Protein AF-B0CKJ7-F1 (afdb_monomer)

Solvent-accessible surface area (backbone atoms only — not comparable to full-atom values): 4662 Å² total; per-residue (Å²): 113,69,67,57,39,47,75,71,69,55,78,57,40,71,79,73,64,89,88,48,90,78,79,70,90,49,42,65,67,65,40,57,55,47,53,59,57,51,51,54,52,50,59,47,43,72,41,60,56,63,61,70,57,67,52,86,49,69,66,59,39,49,54,51,52,51,53,46,50,54,52,54,59,74,76,103

Structure (mmCIF, N/CA/C/O backbone):
data_AF-B0CKJ7-F1
#
_entry.id   AF-B0CKJ7-F1
#
loop_
_atom_site.group_PDB
_atom_site.id
_atom_site.type_symbol
_atom_site.label_atom_id
_atom_site.label_alt_id
_atom_site.label_comp_id
_atom_site.label_asym_id
_atom_site.label_entity_id
_atom_site.label_seq_id
_atom_site.pdbx_PDB_ins_code
_atom_site.Cartn_x
_atom_site.Cartn_y
_atom_site.Cartn_z
_atom_site.occupancy
_atom_site.B_iso_or_equiv
_atom_site.auth_seq_id
_atom_site.auth_comp_id
_atom_site.auth_asym_id
_atom_site.auth_atom_id
_atom_site.pdbx_PDB_model_num
ATOM 1 N N . MET A 1 1 ? 15.149 -22.335 -10.767 1.00 72.44 1 MET A N 1
ATOM 2 C CA . MET A 1 1 ? 14.389 -21.352 -9.947 1.00 72.44 1 MET A CA 1
ATOM 3 C C . MET A 1 1 ? 13.706 -20.263 -10.775 1.00 72.44 1 MET A C 1
ATOM 5 O O . MET A 1 1 ? 12.504 -20.100 -10.659 1.00 72.44 1 MET A O 1
ATOM 9 N N . ARG A 1 2 ? 14.423 -19.478 -11.596 1.00 75.88 2 ARG A N 1
ATOM 10 C CA . ARG A 1 2 ? 13.796 -18.367 -12.342 1.00 75.88 2 ARG A CA 1
ATOM 11 C C . ARG A 1 2 ? 12.957 -18.834 -13.530 1.00 75.88 2 ARG A C 1
ATOM 13 O O . ARG A 1 2 ? 11.875 -18.302 -13.719 1.00 75.88 2 ARG A O 1
ATOM 20 N N . ASP A 1 3 ? 13.436 -19.832 -14.262 1.00 84.31 3 ASP A N 1
ATOM 21 C CA . ASP A 1 3 ? 12.705 -20.393 -15.404 1.00 84.31 3 ASP A CA 1
ATOM 22 C C . ASP A 1 3 ? 11.423 -21.093 -14.933 1.00 84.31 3 ASP A C 1
ATOM 24 O O . ASP A 1 3 ? 10.389 -20.980 -15.570 1.00 84.31 3 ASP A O 1
ATOM 28 N N . PHE A 1 4 ? 11.446 -21.667 -13.725 1.00 89.75 4 PHE A N 1
ATOM 29 C CA . PHE A 1 4 ? 10.258 -22.166 -13.028 1.00 89.75 4 PHE A CA 1
ATOM 30 C C . PHE A 1 4 ? 9.226 -21.062 -12.717 1.00 89.75 4 PHE A C 1
ATOM 32 O O . PHE A 1 4 ? 8.030 -21.268 -12.898 1.00 89.75 4 PHE A O 1
ATOM 39 N N . LEU A 1 5 ? 9.663 -19.871 -12.287 1.00 87.62 5 LEU A N 1
ATOM 40 C CA . LEU A 1 5 ? 8.755 -18.736 -12.063 1.00 87.62 5 LEU A CA 1
ATOM 41 C C . LEU A 1 5 ? 8.166 -18.214 -13.378 1.00 87.62 5 LEU A C 1
ATOM 43 O O . LEU A 1 5 ? 6.986 -17.879 -13.430 1.00 87.62 5 LEU A O 1
ATOM 47 N N . THR A 1 6 ? 8.971 -18.178 -14.442 1.00 86.88 6 THR A N 1
ATOM 48 C CA . THR A 1 6 ? 8.497 -17.810 -15.781 1.00 86.88 6 THR A CA 1
ATOM 49 C C . THR A 1 6 ? 7.518 -18.850 -16.331 1.00 86.88 6 THR A C 1
ATOM 51 O O . THR A 1 6 ? 6.487 -18.461 -16.863 1.00 86.88 6 THR A O 1
ATOM 54 N N . ALA A 1 7 ? 7.764 -20.145 -16.112 1.00 90.69 7 ALA A N 1
ATOM 55 C CA . ALA A 1 7 ? 6.835 -21.222 -16.463 1.00 90.69 7 ALA A CA 1
ATOM 56 C C . ALA A 1 7 ? 5.499 -21.124 -15.703 1.00 90.69 7 ALA A C 1
ATOM 58 O O . ALA A 1 7 ? 4.454 -21.468 -16.238 1.00 90.69 7 ALA A O 1
ATOM 59 N N . ARG A 1 8 ? 5.514 -20.581 -14.479 1.00 92.25 8 ARG A N 1
ATOM 60 C CA . ARG A 1 8 ? 4.312 -20.232 -13.702 1.00 92.25 8 ARG A CA 1
ATOM 61 C C . ARG A 1 8 ? 3.646 -18.910 -14.118 1.00 92.25 8 ARG A C 1
ATOM 63 O O . ARG A 1 8 ? 2.732 -18.460 -13.436 1.00 92.25 8 ARG A O 1
ATOM 70 N N . GLY A 1 9 ? 4.119 -18.248 -15.175 1.00 89.25 9 GLY A N 1
ATOM 71 C CA . GLY A 1 9 ? 3.567 -16.975 -15.650 1.00 89.25 9 GLY A CA 1
ATOM 72 C C . GLY A 1 9 ? 3.949 -15.753 -14.806 1.00 89.25 9 GLY A C 1
ATOM 73 O O . GLY A 1 9 ? 3.388 -14.676 -14.985 1.00 89.25 9 GLY A O 1
ATOM 74 N N . THR A 1 10 ? 4.913 -15.871 -13.885 1.00 88.12 10 THR A N 1
ATOM 75 C CA . THR A 1 10 ? 5.369 -14.723 -13.088 1.00 88.12 10 THR A CA 1
ATOM 76 C C . THR A 1 10 ? 6.235 -13.794 -13.940 1.00 88.12 10 THR A C 1
ATOM 78 O O . THR A 1 10 ? 7.335 -14.160 -14.367 1.00 88.12 10 THR A O 1
ATOM 81 N N . GLN A 1 11 ? 5.768 -12.563 -14.150 1.00 86.06 11 GLN A N 1
ATOM 82 C CA . GLN A 1 11 ? 6.501 -11.541 -14.893 1.00 86.06 11 GLN A CA 1
ATOM 83 C C . GLN A 1 11 ? 7.552 -10.837 -14.026 1.00 86.06 11 GLN A C 1
ATOM 85 O O . GLN A 1 11 ? 7.366 -10.583 -12.834 1.00 86.06 11 GLN A O 1
ATOM 90 N N . ARG A 1 12 ? 8.690 -10.496 -14.637 1.00 86.50 12 ARG A N 1
ATOM 91 C CA . ARG A 1 12 ? 9.747 -9.722 -13.976 1.00 86.50 12 ARG A CA 1
ATOM 92 C C . ARG A 1 12 ? 9.494 -8.232 -14.149 1.00 86.50 12 ARG A C 1
ATOM 94 O O . ARG A 1 12 ? 9.695 -7.687 -15.226 1.00 86.50 12 ARG A O 1
ATOM 101 N N . VAL A 1 13 ? 9.132 -7.586 -13.049 1.00 90.25 13 VAL A N 1
ATOM 102 C CA . VAL A 1 13 ? 8.884 -6.137 -13.005 1.00 90.25 13 VAL A CA 1
ATOM 103 C C . VAL A 1 13 ? 9.997 -5.386 -12.265 1.00 90.25 13 VAL A C 1
ATOM 105 O O . VAL A 1 13 ? 10.179 -4.191 -12.442 1.00 90.25 13 VAL A O 1
ATOM 108 N N . ILE A 1 14 ? 10.787 -6.075 -11.439 1.00 89.19 14 ILE A N 1
ATOM 109 C CA . ILE A 1 14 ? 11.838 -5.440 -10.634 1.00 89.19 14 ILE A CA 1
ATOM 110 C C . ILE A 1 14 ? 13.070 -5.157 -11.514 1.00 89.19 14 ILE A C 1
ATOM 112 O O . ILE A 1 14 ? 13.546 -6.086 -12.181 1.00 89.19 14 ILE A O 1
ATOM 116 N N . PRO A 1 15 ? 13.618 -3.926 -11.493 1.00 91.12 15 PRO A N 1
ATOM 117 C CA . PRO A 1 15 ? 14.823 -3.580 -12.227 1.00 91.12 15 PRO A CA 1
ATOM 118 C C . PRO A 1 15 ? 16.022 -4.390 -11.735 1.00 91.12 15 PRO A C 1
ATOM 120 O O . PRO A 1 15 ? 16.081 -4.877 -10.603 1.00 91.12 15 PRO A O 1
ATOM 123 N N . ASN A 1 16 ? 17.013 -4.548 -12.606 1.00 91.50 16 ASN A N 1
ATOM 124 C CA . ASN A 1 16 ? 18.262 -5.184 -12.210 1.00 91.50 16 ASN A CA 1
ATOM 125 C C . ASN A 1 16 ? 19.095 -4.237 -11.340 1.00 91.50 16 ASN A C 1
ATOM 127 O O . ASN A 1 16 ? 19.062 -3.026 -11.528 1.00 91.50 16 ASN A O 1
ATOM 131 N N . ASN A 1 17 ? 19.899 -4.811 -10.442 1.00 90.88 17 ASN A N 1
ATOM 132 C CA . ASN A 1 17 ? 20.976 -4.075 -9.785 1.00 90.88 17 ASN A CA 1
ATOM 133 C C . ASN A 1 17 ? 21.917 -3.482 -10.862 1.00 90.88 17 ASN A C 1
ATOM 135 O O . ASN A 1 17 ? 22.339 -4.253 -11.733 1.00 90.88 17 ASN A O 1
ATOM 139 N N . PRO A 1 18 ? 22.261 -2.180 -10.813 1.00 87.19 18 PRO A N 1
ATOM 140 C CA . PRO A 1 18 ? 23.173 -1.545 -11.767 1.00 87.19 18 PRO A CA 1
ATOM 141 C C . PRO A 1 18 ? 24.507 -2.280 -11.960 1.00 87.19 18 PRO A C 1
ATOM 143 O O . PRO A 1 18 ? 24.994 -2.381 -13.080 1.00 87.19 18 PRO A O 1
ATOM 146 N N . THR A 1 19 ? 25.070 -2.883 -10.907 1.00 93.62 19 THR A N 1
ATOM 147 C CA . THR A 1 19 ? 26.358 -3.611 -10.964 1.00 93.62 19 THR A CA 1
ATOM 148 C C . THR A 1 19 ? 26.246 -5.002 -11.614 1.00 93.62 19 THR A C 1
ATOM 150 O O . THR A 1 19 ? 27.212 -5.763 -11.698 1.00 93.62 19 THR A O 1
ATOM 153 N N . ARG A 1 20 ? 25.051 -5.416 -12.048 1.00 90.50 20 ARG A N 1
ATOM 154 C CA . ARG A 1 20 ? 24.816 -6.774 -12.547 1.00 90.50 20 ARG A CA 1
ATOM 155 C C . ARG A 1 20 ? 25.394 -6.962 -13.953 1.00 90.50 20 ARG A C 1
ATOM 157 O O . ARG A 1 20 ? 24.855 -6.437 -14.917 1.00 90.50 20 ARG A O 1
ATOM 164 N N . LYS A 1 21 ? 26.373 -7.867 -14.089 1.00 90.62 21 LYS A N 1
ATOM 165 C CA . LYS A 1 21 ? 26.992 -8.234 -15.383 1.00 90.62 21 LYS A CA 1
ATOM 166 C C . LYS A 1 21 ? 26.001 -8.727 -16.447 1.00 90.62 21 LYS A C 1
ATOM 168 O O . LYS A 1 21 ? 26.163 -8.439 -17.623 1.00 90.62 21 LYS A O 1
ATOM 173 N N . ARG A 1 22 ? 24.973 -9.489 -16.050 1.00 87.69 22 ARG A N 1
ATOM 174 C CA . ARG A 1 22 ? 23.948 -10.012 -16.971 1.00 87.69 22 ARG A CA 1
ATOM 175 C C . ARG A 1 22 ? 22.607 -9.336 -16.730 1.00 87.69 22 ARG A C 1
ATOM 177 O O . ARG A 1 22 ? 21.833 -9.767 -15.867 1.00 87.69 22 ARG A O 1
ATOM 184 N N . ILE A 1 23 ? 22.348 -8.297 -17.513 1.00 86.81 23 ILE A N 1
ATOM 185 C CA . ILE A 1 23 ? 21.077 -7.575 -17.539 1.00 86.81 23 ILE A CA 1
ATOM 186 C C . ILE A 1 23 ? 20.014 -8.478 -18.172 1.00 86.81 23 ILE A C 1
ATOM 188 O O . ILE A 1 23 ? 20.285 -9.265 -19.079 1.00 86.81 23 ILE A O 1
ATOM 192 N N . ARG A 1 24 ? 18.798 -8.423 -17.635 1.00 86.06 24 ARG A N 1
ATOM 193 C CA . ARG A 1 24 ? 17.631 -9.134 -18.167 1.00 86.06 24 ARG A CA 1
ATOM 194 C C . ARG A 1 24 ? 16.491 -8.142 -18.370 1.00 86.06 24 ARG A C 1
ATOM 196 O O . ARG A 1 24 ? 16.366 -7.241 -17.539 1.00 86.06 24 ARG A O 1
ATOM 203 N N . PRO A 1 25 ? 15.664 -8.311 -19.409 1.00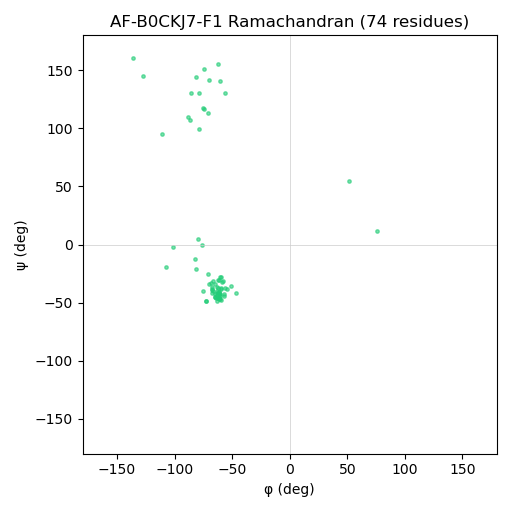 87.12 25 PRO A N 1
AT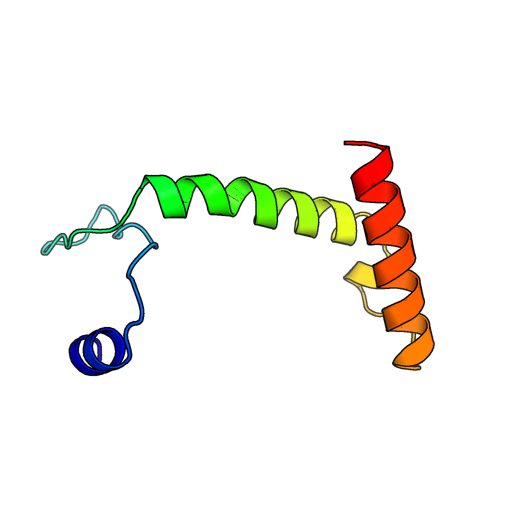OM 204 C CA . PRO A 1 25 ? 14.538 -7.421 -19.632 1.00 87.12 25 PRO A CA 1
ATOM 205 C C . PRO A 1 25 ? 13.579 -7.473 -18.437 1.00 87.12 25 PRO A C 1
ATOM 207 O O . PRO A 1 25 ? 13.367 -8.530 -17.830 1.00 87.12 25 PRO A O 1
ATOM 210 N N . PHE A 1 26 ? 13.049 -6.309 -18.088 1.00 90.69 26 PHE A N 1
ATOM 211 C CA . PHE A 1 26 ? 11.973 -6.121 -17.122 1.00 90.69 26 PHE A CA 1
ATOM 212 C C . PHE A 1 26 ? 10.994 -5.106 -17.710 1.00 90.69 26 PHE A C 1
ATOM 214 O O . PHE A 1 26 ? 11.373 -4.362 -18.613 1.00 90.69 26 PHE A O 1
ATOM 221 N N . ASP A 1 27 ? 9.763 -5.076 -17.211 1.00 90.38 27 ASP A N 1
ATOM 222 C CA . ASP A 1 27 ? 8.772 -4.085 -17.633 1.00 90.38 27 ASP A CA 1
ATOM 223 C C . ASP A 1 27 ? 8.901 -2.788 -16.799 1.00 90.38 27 ASP A C 1
ATOM 225 O O . ASP A 1 27 ? 8.511 -2.769 -15.623 1.00 90.38 27 ASP A O 1
ATOM 229 N N . PRO A 1 28 ? 9.431 -1.689 -17.374 1.00 89.06 28 PRO A N 1
ATOM 230 C CA . PRO A 1 28 ? 9.571 -0.422 -16.665 1.00 89.06 28 PRO A CA 1
ATOM 231 C C . PRO A 1 28 ? 8.233 0.283 -16.418 1.00 89.06 28 PRO A C 1
ATOM 233 O O . PRO A 1 28 ? 8.125 1.058 -15.465 1.00 89.06 28 PRO A O 1
ATOM 236 N N . ILE A 1 29 ? 7.205 0.024 -17.232 1.00 90.75 29 ILE A N 1
ATOM 237 C CA . ILE A 1 29 ? 5.879 0.631 -17.076 1.00 90.75 29 ILE A CA 1
ATOM 238 C C . ILE A 1 29 ? 5.191 0.007 -15.866 1.00 90.75 29 ILE A C 1
ATOM 240 O O . ILE A 1 29 ? 4.719 0.730 -14.984 1.00 90.75 29 ILE A O 1
ATOM 244 N N . ALA A 1 30 ? 5.194 -1.325 -15.775 1.00 89.19 30 ALA A N 1
ATOM 245 C CA . ALA A 1 30 ? 4.699 -2.021 -14.592 1.00 89.19 30 ALA A CA 1
ATOM 246 C C . ALA A 1 30 ? 5.476 -1.615 -13.329 1.00 89.19 30 ALA A C 1
ATOM 248 O O . ALA A 1 30 ? 4.868 -1.407 -12.277 1.00 89.19 30 ALA A O 1
ATOM 249 N N . TYR A 1 31 ? 6.797 -1.416 -13.430 1.00 92.31 31 TYR A N 1
ATOM 250 C CA . TYR A 1 31 ? 7.599 -0.949 -12.298 1.00 92.31 31 TYR A CA 1
ATOM 251 C C . TYR A 1 31 ? 7.181 0.451 -11.845 1.00 92.31 31 TYR A C 1
ATOM 253 O O . TYR A 1 31 ? 7.008 0.688 -10.653 1.00 92.31 31 TYR A O 1
ATOM 261 N N . ARG A 1 32 ? 6.941 1.373 -12.786 1.00 91.31 32 ARG A N 1
ATOM 262 C CA . ARG A 1 32 ? 6.483 2.733 -12.474 1.00 91.31 32 ARG A CA 1
ATOM 263 C C . ARG A 1 32 ? 5.108 2.739 -11.802 1.00 91.31 32 ARG A C 1
ATOM 265 O O . ARG A 1 32 ? 4.904 3.495 -10.856 1.00 91.31 32 ARG A O 1
ATOM 272 N N . ARG A 1 33 ? 4.176 1.886 -12.244 1.00 92.69 33 ARG A N 1
ATOM 273 C CA . ARG A 1 33 ? 2.827 1.774 -11.649 1.00 92.69 33 ARG A CA 1
ATOM 274 C C . ARG A 1 33 ? 2.862 1.362 -10.175 1.00 92.69 33 ARG A C 1
ATOM 276 O O . ARG A 1 33 ? 1.994 1.779 -9.411 1.00 92.69 33 ARG A O 1
ATOM 283 N N . ARG A 1 34 ? 3.893 0.626 -9.744 1.00 92.44 34 ARG A N 1
ATOM 284 C CA . ARG A 1 34 ? 4.081 0.230 -8.339 1.00 92.44 34 ARG A CA 1
ATOM 285 C C . ARG A 1 34 ? 4.156 1.425 -7.381 1.00 92.44 34 ARG A C 1
ATOM 287 O O . ARG A 1 34 ? 3.669 1.307 -6.264 1.00 92.44 34 ARG A O 1
ATOM 294 N N . ASN A 1 35 ? 4.672 2.578 -7.817 1.00 92.88 35 ASN A N 1
ATOM 295 C CA . ASN A 1 35 ? 4.737 3.786 -6.985 1.00 92.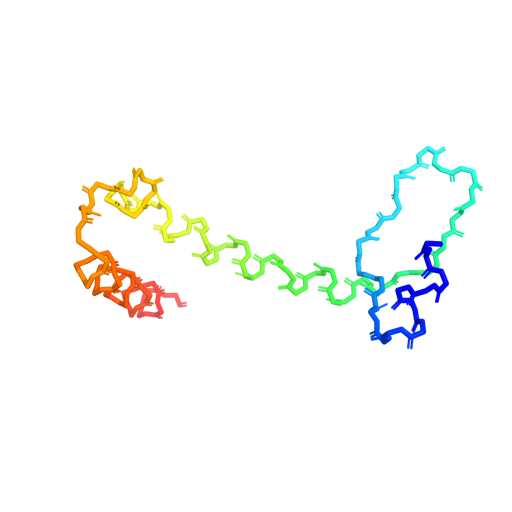88 35 ASN A CA 1
ATOM 296 C C . ASN A 1 35 ? 3.347 4.246 -6.501 1.00 92.88 35 ASN A C 1
ATOM 298 O O . ASN A 1 35 ? 3.230 4.760 -5.394 1.00 92.88 35 ASN A O 1
ATOM 302 N N . ILE A 1 36 ? 2.286 4.034 -7.288 1.00 91.50 36 ILE A N 1
ATOM 30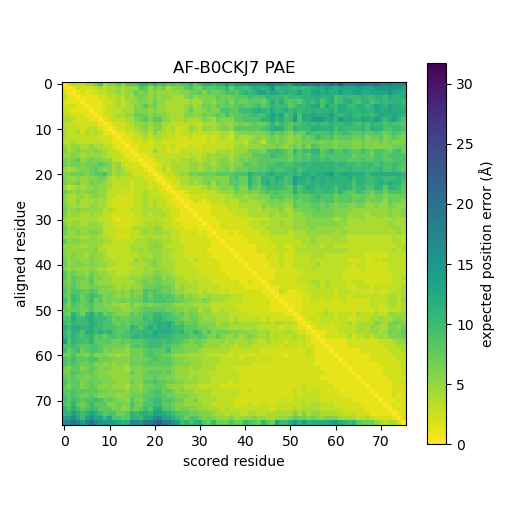3 C CA . ILE A 1 36 ? 0.911 4.360 -6.869 1.00 91.50 36 ILE A CA 1
ATOM 304 C C . ILE A 1 36 ? 0.531 3.502 -5.658 1.00 91.50 36 ILE A C 1
ATOM 306 O O . ILE A 1 36 ? 0.111 4.023 -4.630 1.00 91.50 36 ILE A O 1
ATOM 310 N N . ILE A 1 37 ? 0.775 2.195 -5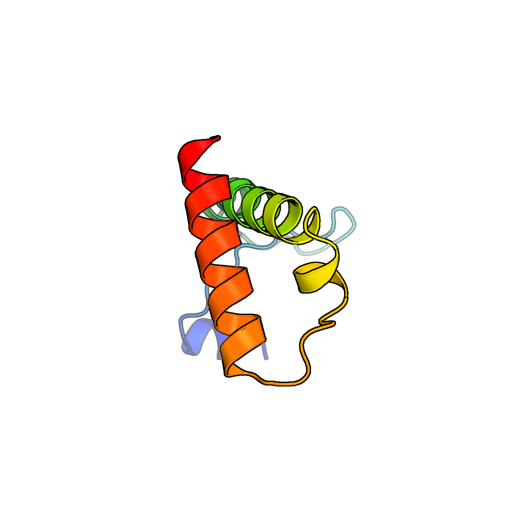.757 1.00 90.94 37 ILE A N 1
ATOM 311 C CA . ILE A 1 37 ? 0.500 1.230 -4.691 1.00 90.94 37 ILE A CA 1
ATOM 312 C C . ILE A 1 37 ? 1.342 1.554 -3.447 1.00 90.94 37 ILE A C 1
ATOM 314 O O . ILE A 1 37 ? 0.826 1.610 -2.333 1.00 90.94 37 ILE A O 1
ATOM 318 N N . GLU A 1 38 ? 2.633 1.836 -3.614 1.00 93.06 38 GLU A N 1
ATOM 319 C CA . GLU A 1 38 ? 3.516 2.198 -2.499 1.00 93.06 38 GLU A CA 1
ATOM 320 C C . GLU A 1 38 ? 3.053 3.467 -1.785 1.00 93.06 38 GLU A C 1
ATOM 322 O O . GLU A 1 38 ? 2.968 3.472 -0.559 1.00 93.06 38 GLU A O 1
ATOM 327 N N . ARG A 1 39 ? 2.666 4.509 -2.532 1.00 93.38 39 ARG A N 1
ATOM 328 C CA . ARG A 1 39 ? 2.104 5.738 -1.958 1.00 93.38 39 ARG A CA 1
ATOM 329 C C . ARG A 1 39 ? 0.815 5.468 -1.192 1.00 93.38 39 ARG A C 1
ATOM 331 O O . ARG A 1 39 ? 0.675 5.982 -0.085 1.00 93.38 39 ARG A O 1
ATOM 338 N N . THR A 1 40 ? -0.083 4.630 -1.718 1.00 91.44 40 THR A N 1
ATOM 339 C CA . THR A 1 40 ? -1.305 4.254 -0.986 1.00 91.44 40 THR A CA 1
ATOM 340 C C . THR A 1 40 ? -0.990 3.533 0.324 1.00 91.44 40 THR A C 1
ATOM 342 O O . THR A 1 40 ? -1.579 3.853 1.352 1.00 91.44 40 THR A O 1
ATOM 345 N N . PHE A 1 41 ? 0.001 2.635 0.345 1.00 91.00 41 PHE A N 1
ATOM 346 C CA . PHE A 1 41 ? 0.422 1.977 1.584 1.00 91.00 41 PHE A 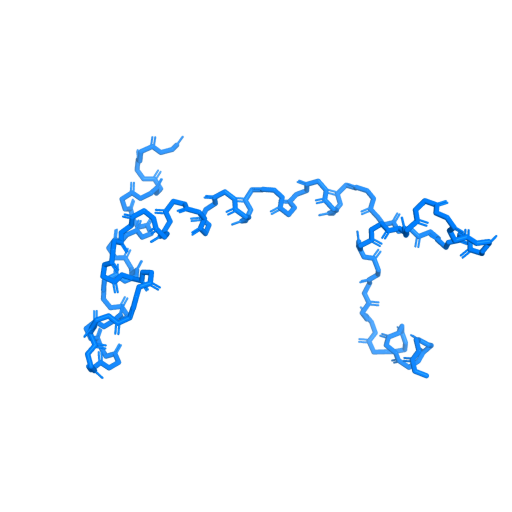CA 1
ATOM 347 C C . PHE A 1 41 ? 1.137 2.921 2.552 1.00 91.00 41 PHE A C 1
ATOM 349 O O . PHE A 1 41 ? 0.973 2.767 3.759 1.00 91.00 41 PHE A O 1
ATOM 356 N N . CYS A 1 42 ? 1.909 3.892 2.059 1.00 93.38 42 CYS A N 1
ATOM 357 C CA . CYS A 1 42 ? 2.481 4.936 2.907 1.00 93.38 42 CYS A CA 1
ATOM 358 C C . CYS A 1 42 ? 1.374 5.742 3.596 1.00 93.38 42 CYS A C 1
ATOM 360 O O . CYS A 1 42 ? 1.406 5.864 4.813 1.00 93.38 42 CYS A O 1
ATOM 362 N N . ARG A 1 43 ? 0.342 6.174 2.858 1.00 92.25 43 ARG A N 1
ATOM 363 C CA . ARG A 1 43 ? -0.822 6.876 3.430 1.00 92.25 43 ARG A CA 1
ATOM 364 C C . ARG A 1 43 ? -1.575 6.038 4.461 1.00 92.25 43 ARG A C 1
ATOM 366 O O . ARG A 1 43 ? -1.907 6.531 5.533 1.00 92.25 43 ARG A O 1
ATOM 373 N N . LEU A 1 44 ? -1.780 4.748 4.189 1.00 92.19 44 LEU A N 1
ATOM 374 C CA . LEU A 1 44 ? -2.371 3.831 5.171 1.00 92.19 44 LEU A CA 1
ATOM 375 C C . LEU A 1 44 ? -1.518 3.706 6.443 1.00 92.19 44 LEU A C 1
ATOM 377 O O . LEU A 1 44 ? -2.058 3.491 7.525 1.00 92.19 44 LEU A O 1
ATOM 381 N N . LYS A 1 45 ? -0.193 3.846 6.336 1.00 91.25 45 LYS A N 1
ATOM 382 C CA . LYS A 1 45 ? 0.730 3.797 7.477 1.00 91.25 45 LYS A CA 1
ATOM 383 C C . LYS A 1 45 ? 0.845 5.113 8.247 1.00 91.25 45 LYS A C 1
ATOM 385 O O . LYS A 1 45 ? 1.331 5.073 9.374 1.00 91.25 45 LYS A O 1
ATOM 390 N N . ASP A 1 46 ? 0.346 6.233 7.722 1.00 92.38 46 ASP A N 1
ATOM 391 C CA . ASP A 1 46 ? 0.207 7.474 8.505 1.00 92.38 46 ASP A CA 1
ATOM 392 C C . ASP A 1 46 ? -0.712 7.243 9.723 1.00 92.38 46 ASP A C 1
ATOM 394 O O . ASP A 1 46 ? -0.562 7.842 10.790 1.00 92.38 46 ASP A O 1
ATOM 398 N N . TRP A 1 47 ? -1.641 6.292 9.600 1.00 92.69 47 TRP A N 1
ATOM 399 C CA . TRP A 1 47 ? -2.541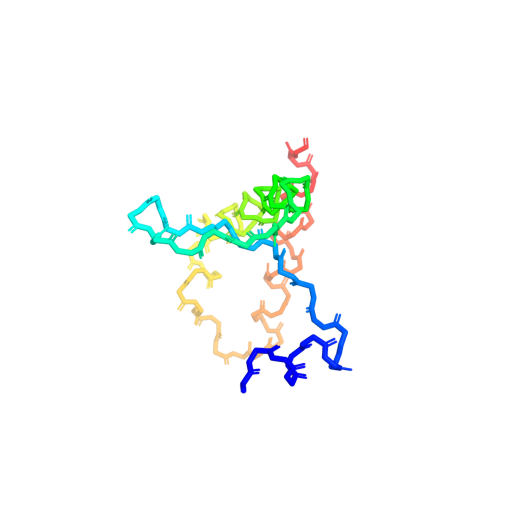 5.882 10.664 1.00 92.69 47 TRP A CA 1
ATOM 400 C C . TRP A 1 47 ? -1.801 4.963 11.634 1.00 92.69 47 TRP A C 1
ATOM 402 O O . TRP A 1 47 ? -1.684 3.754 11.414 1.00 92.69 47 TRP A O 1
ATOM 412 N N . ARG A 1 48 ? -1.346 5.524 12.762 1.00 93.12 48 ARG A N 1
ATOM 413 C CA . ARG A 1 48 ? -0.585 4.798 13.795 1.00 93.12 48 ARG A CA 1
ATOM 414 C C . ARG A 1 48 ? -1.206 3.446 14.172 1.00 93.12 48 ARG A C 1
ATOM 416 O O . ARG A 1 48 ? -0.466 2.473 14.307 1.00 93.12 48 ARG A O 1
ATOM 423 N N . ARG A 1 49 ? -2.540 3.363 14.308 1.00 92.56 49 ARG A N 1
ATOM 424 C CA . ARG A 1 49 ? -3.270 2.111 14.616 1.00 92.56 49 ARG A CA 1
ATOM 425 C C .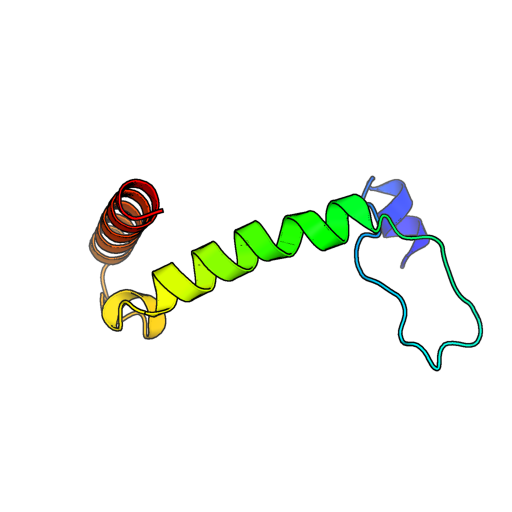 ARG A 1 49 ? -3.021 0.998 13.600 1.00 92.56 49 ARG A C 1
ATOM 427 O O . ARG A 1 49 ? -2.778 -0.136 14.005 1.00 92.56 49 ARG A O 1
ATOM 434 N N . ILE A 1 50 ? -3.021 1.337 12.311 1.00 92.94 50 ILE A N 1
ATOM 435 C CA . ILE A 1 50 ? -2.762 0.399 11.215 1.00 92.94 50 ILE A CA 1
ATOM 436 C C . ILE A 1 50 ? -1.281 0.030 11.186 1.00 92.94 50 ILE A C 1
ATOM 438 O O . ILE A 1 50 ? -0.946 -1.153 11.170 1.00 92.94 50 ILE A O 1
ATOM 442 N N . ALA A 1 51 ? -0.390 1.026 11.237 1.00 94.00 51 ALA A N 1
ATOM 443 C CA . ALA A 1 51 ? 1.053 0.815 11.107 1.00 94.00 51 ALA A CA 1
ATOM 444 C C . ALA A 1 51 ? 1.637 -0.117 12.177 1.00 94.00 51 ALA A C 1
ATOM 446 O O . ALA A 1 51 ? 2.522 -0.920 11.893 1.00 94.00 51 ALA A O 1
ATOM 447 N N . THR A 1 52 ? 1.136 -0.013 13.403 1.00 92.62 52 THR A N 1
ATOM 448 C CA . THR A 1 52 ? 1.619 -0.792 14.554 1.00 92.62 52 THR A CA 1
ATOM 449 C C . THR A 1 52 ? 0.724 -1.980 14.895 1.00 92.62 52 THR A C 1
ATOM 451 O O . THR A 1 52 ? 1.056 -2.742 15.798 1.00 92.62 52 THR A O 1
ATOM 454 N N . ARG A 1 53 ? -0.392 -2.160 14.171 1.00 91.00 53 ARG A N 1
ATOM 455 C CA . ARG A 1 53 ? -1.385 -3.213 14.419 1.00 91.00 53 ARG A CA 1
ATOM 456 C C . ARG A 1 53 ? -1.846 -3.241 15.885 1.00 91.00 53 ARG A C 1
ATOM 458 O O . ARG A 1 53 ? -1.782 -4.270 16.551 1.00 91.00 53 ARG A O 1
ATOM 465 N N . TYR A 1 54 ? -2.314 -2.096 16.389 1.00 90.62 54 TYR A N 1
ATOM 466 C CA . TYR A 1 54 ? -2.804 -1.986 17.774 1.00 90.62 54 TYR A CA 1
ATOM 467 C C . TYR A 1 54 ? -4.061 -2.830 18.030 1.00 90.62 54 TYR A C 1
ATOM 469 O O . TYR A 1 54 ? -4.252 -3.339 19.136 1.00 90.62 54 TYR A O 1
ATOM 477 N N . ASP A 1 55 ? -4.935 -2.962 17.031 1.00 89.94 55 ASP A N 1
ATOM 478 C CA . ASP A 1 55 ? -6.189 -3.696 17.171 1.00 89.94 55 ASP A CA 1
ATOM 479 C C . ASP A 1 55 ? -5.930 -5.208 17.280 1.00 89.94 55 ASP A C 1
ATOM 481 O O . ASP A 1 55 ? -5.488 -5.858 16.331 1.00 89.94 55 ASP A O 1
ATOM 485 N N . LYS A 1 56 ? -6.229 -5.778 18.457 1.00 91.25 56 LYS A N 1
ATOM 486 C CA . LYS A 1 56 ? -6.053 -7.216 18.739 1.00 91.25 56 LYS A CA 1
ATOM 487 C C . LYS A 1 56 ? -7.016 -8.093 17.939 1.00 91.25 56 LYS A C 1
ATOM 489 O O . LYS A 1 56 ? -6.657 -9.195 17.532 1.00 91.25 56 LYS A O 1
ATOM 494 N N . LEU A 1 57 ? -8.245 -7.615 17.739 1.00 96.00 57 LEU A N 1
ATOM 495 C CA . LEU A 1 57 ? -9.271 -8.350 17.011 1.00 96.00 57 LEU A CA 1
ATOM 496 C C . LEU A 1 57 ? -9.146 -8.085 15.509 1.00 96.00 57 LEU A C 1
ATOM 498 O O . LEU A 1 57 ? -9.130 -6.933 15.074 1.00 96.00 57 LEU A O 1
ATOM 502 N N . MET A 1 58 ? -9.135 -9.160 14.718 1.00 94.50 58 MET A N 1
ATOM 503 C CA . MET A 1 58 ? -9.045 -9.096 13.253 1.00 94.50 58 MET A CA 1
ATOM 504 C C . MET A 1 58 ? -10.138 -8.215 12.635 1.00 94.50 58 MET A C 1
ATOM 506 O O . MET A 1 58 ? -9.863 -7.471 11.699 1.00 94.50 58 MET A O 1
ATOM 510 N N . ILE A 1 59 ? -11.356 -8.260 13.185 1.00 96.69 59 ILE A N 1
ATOM 511 C CA . ILE A 1 59 ? -12.508 -7.487 12.698 1.00 96.69 59 ILE A CA 1
ATOM 512 C C . ILE A 1 59 ? -12.255 -5.983 12.853 1.00 96.69 59 ILE A C 1
ATOM 514 O O . ILE A 1 59 ? -12.439 -5.227 11.903 1.00 96.69 59 ILE A O 1
ATOM 518 N N . ASN A 1 60 ? -11.761 -5.553 14.017 1.00 94.94 60 ASN A N 1
ATOM 519 C CA . ASN A 1 60 ? -11.477 -4.142 14.290 1.00 94.94 60 ASN A CA 1
ATOM 520 C C . ASN A 1 60 ? -10.316 -3.628 13.432 1.00 94.94 60 ASN A C 1
ATOM 522 O O . ASN A 1 60 ? -10.374 -2.518 12.902 1.00 94.94 60 ASN A O 1
ATOM 526 N N . PHE A 1 61 ? -9.283 -4.454 13.245 1.00 94.44 61 PHE A N 1
ATOM 527 C CA . PHE A 1 61 ? -8.183 -4.126 12.345 1.00 94.44 61 PHE A CA 1
ATOM 528 C C . PHE A 1 61 ? -8.673 -3.966 10.898 1.00 94.44 61 PHE A C 1
ATOM 530 O O . PHE A 1 61 ? -8.357 -2.972 10.247 1.00 94.44 61 PHE A O 1
ATOM 537 N N . ALA A 1 62 ? -9.499 -4.899 10.409 1.00 95.25 62 ALA A N 1
ATOM 538 C CA . ALA A 1 62 ? -10.071 -4.827 9.067 1.00 95.25 62 ALA A CA 1
ATOM 539 C C . ALA A 1 62 ? -10.957 -3.584 8.889 1.00 95.25 62 ALA A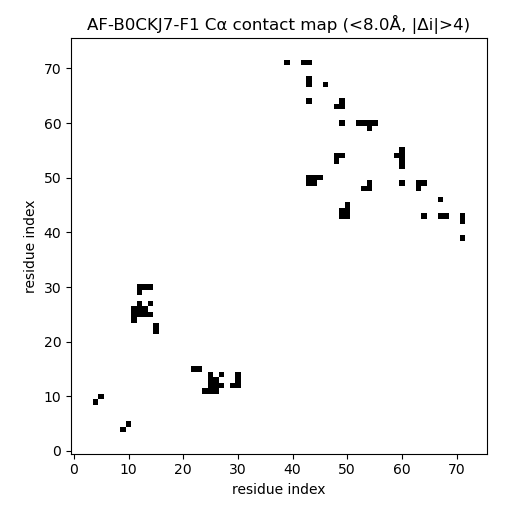 C 1
ATOM 541 O O . ALA A 1 62 ? -10.785 -2.857 7.915 1.00 95.25 62 ALA A O 1
ATOM 542 N N . ALA A 1 63 ? -11.841 -3.290 9.850 1.00 95.50 63 ALA A N 1
ATOM 543 C CA . ALA A 1 63 ? -12.680 -2.093 9.832 1.00 95.50 63 ALA A CA 1
ATOM 544 C C . ALA A 1 63 ? -11.840 -0.808 9.750 1.00 95.50 63 ALA A C 1
ATOM 546 O O . ALA A 1 63 ? -12.114 0.062 8.925 1.00 95.50 63 ALA A O 1
ATOM 547 N N . THR A 1 64 ? -10.764 -0.722 10.537 1.00 94.69 64 THR A N 1
ATOM 548 C CA . THR A 1 64 ? -9.845 0.427 10.516 1.00 94.69 64 THR A CA 1
ATOM 549 C C . THR A 1 64 ? -9.144 0.561 9.163 1.00 94.69 64 THR A C 1
ATOM 551 O O . THR A 1 64 ? -9.052 1.666 8.632 1.00 94.69 64 THR A O 1
ATOM 554 N N . CYS A 1 65 ? -8.710 -0.551 8.557 1.00 94.06 65 CYS A N 1
ATOM 555 C CA . CYS A 1 65 ? -8.139 -0.555 7.208 1.00 94.06 65 CYS A CA 1
ATOM 556 C C . CYS A 1 65 ? -9.136 -0.062 6.149 1.00 94.06 65 CYS A C 1
ATOM 558 O O . CYS A 1 65 ? -8.751 0.730 5.291 1.00 94.06 65 CYS A O 1
ATOM 560 N N . TYR A 1 66 ? -10.405 -0.483 6.212 1.00 95.06 66 TYR A N 1
ATOM 561 C CA . TYR A 1 66 ? -11.432 -0.016 5.275 1.00 95.06 66 TYR A CA 1
ATOM 562 C C . TYR A 1 66 ? -11.700 1.480 5.420 1.00 95.06 66 TYR A C 1
ATOM 564 O O . TYR A 1 66 ? -11.724 2.192 4.419 1.00 95.06 66 TYR A O 1
ATOM 572 N N . ILE A 1 67 ? -11.833 1.975 6.653 1.00 94.88 67 ILE A N 1
ATOM 573 C CA . ILE A 1 67 ? -12.027 3.406 6.914 1.00 94.88 67 ILE A CA 1
ATOM 574 C C . ILE A 1 67 ? -10.837 4.208 6.376 1.00 94.88 67 ILE A C 1
ATOM 576 O O . ILE A 1 67 ? -11.029 5.174 5.641 1.00 94.88 67 ILE A O 1
ATOM 580 N N . ALA A 1 68 ? -9.607 3.787 6.675 1.00 94.25 68 ALA A N 1
ATOM 581 C CA . ALA A 1 68 ? -8.415 4.478 6.195 1.00 94.25 68 ALA A CA 1
ATOM 582 C C . ALA A 1 68 ? -8.299 4.454 4.664 1.00 94.25 68 ALA A C 1
ATOM 584 O O . ALA A 1 68 ? -7.879 5.448 4.071 1.00 94.25 68 ALA A O 1
ATOM 585 N N . ALA A 1 69 ? -8.702 3.359 4.011 1.00 93.75 69 ALA A N 1
ATOM 586 C CA . ALA A 1 69 ? -8.740 3.273 2.554 1.00 93.75 69 ALA A CA 1
ATOM 587 C C . ALA A 1 69 ? -9.764 4.245 1.946 1.00 93.75 69 ALA A C 1
ATOM 589 O O . ALA A 1 69 ? -9.424 4.962 1.007 1.00 93.75 69 ALA A O 1
ATOM 590 N N . ILE A 1 70 ? -10.975 4.326 2.511 1.00 95.25 70 ILE A N 1
ATOM 591 C CA . ILE A 1 70 ? -12.021 5.266 2.074 1.00 95.25 70 ILE A CA 1
ATOM 592 C C . ILE A 1 70 ? -11.543 6.712 2.231 1.00 95.25 70 ILE A C 1
ATOM 594 O O . ILE A 1 70 ? -11.655 7.505 1.300 1.00 95.25 70 ILE A O 1
ATOM 598 N N . VAL A 1 71 ? -10.961 7.052 3.383 1.00 94.19 71 VAL A N 1
ATOM 599 C CA . VAL A 1 71 ? -10.446 8.405 3.637 1.00 94.19 71 VAL A CA 1
ATOM 600 C C . VAL A 1 71 ? -9.285 8.742 2.698 1.00 94.19 71 VAL A C 1
ATOM 602 O O . VAL A 1 71 ? -9.250 9.830 2.134 1.00 94.19 71 VAL A O 1
ATOM 605 N N . THR A 1 72 ? -8.357 7.805 2.480 1.00 92.00 72 THR A N 1
ATOM 606 C CA . THR A 1 72 ? -7.235 7.999 1.545 1.00 92.00 72 THR A CA 1
ATOM 607 C C . THR A 1 72 ? -7.729 8.214 0.115 1.00 92.00 72 THR A C 1
ATOM 609 O O . THR A 1 72 ? -7.155 9.031 -0.594 1.00 92.00 72 THR A O 1
ATOM 612 N N . TRP A 1 73 ? -8.787 7.510 -0.299 1.00 90.69 73 TRP A N 1
ATOM 613 C CA . TRP A 1 73 ? -9.420 7.706 -1.603 1.00 90.69 73 TRP A CA 1
ATOM 614 C C . TRP A 1 73 ? -10.108 9.067 -1.719 1.00 90.69 73 TRP A C 1
ATOM 616 O O . TRP A 1 73 ? -9.993 9.712 -2.747 1.00 90.69 73 TRP A O 1
ATOM 626 N N . TRP A 1 74 ? -10.805 9.520 -0.676 1.00 93.12 74 TRP A N 1
ATOM 627 C CA . TRP A 1 74 ? -11.507 10.806 -0.704 1.00 93.12 74 TRP A CA 1
ATOM 628 C C . TRP A 1 74 ? -10.559 12.016 -0.748 1.00 93.12 74 TRP A C 1
ATOM 630 O O . TRP A 1 74 ? -10.888 13.033 -1.348 1.00 93.12 74 TRP A O 1
ATOM 640 N N . ILE A 1 75 ? -9.390 11.914 -0.111 1.00 88.38 75 ILE A N 1
ATOM 641 C CA . ILE A 1 75 ? -8.399 13.002 -0.032 1.00 88.38 75 ILE A CA 1
ATOM 642 C C . ILE A 1 75 ? -7.527 13.103 -1.298 1.00 88.38 75 ILE A C 1
ATOM 644 O O . ILE A 1 75 ? -6.899 14.139 -1.521 1.00 88.38 75 ILE A O 1
ATOM 648 N N . ASN A 1 76 ? -7.432 12.032 -2.088 1.00 77.38 76 ASN A N 1
ATOM 649 C CA . ASN A 1 76 ? -6.494 11.904 -3.206 1.00 77.38 76 ASN A CA 1
ATOM 650 C C . ASN A 1 76 ? -7.163 12.119 -4.562 1.00 77.38 76 ASN A C 1
ATOM 652 O O . ASN A 1 76 ? -6.542 12.816 -5.392 1.00 77.38 76 ASN A O 1
#

Foldseek 3Di:
DVVVCVVVVNAAADADDPPDPDGDDHDPVVVVVVVVVVVLVVQLCVPVCQVVVVDPDPVVNVVSSVVSSVVSVVVD

Mean predicted aligned error: 5.23 Å

Secondary structure (DSSP, 8-state):
-HHHHHHTT----SPPPTT-SS-----HHHHHHHHHHHHHHHHHHHSHHHHTT---SHHHHHHHHHHHHHHHHHH-

Nearest PDB structures (foldseek):
  8c6j-assembly1_R  TM=5.052E-01  e=3.321E+00  Homo sapiens

InterPro domains:
  IPR025668 Transposase DDE domain [PF13586] (3-73)

pLDDT: mean 90.82, std 4.13, range [72.44, 96.69]

Radius of gyration: 17.81 Å; Cα contacts (8 Å, |Δi|>4): 42; chains: 1; bounding box: 40×35×38 Å

Sequence (76 aa):
MRDFLTARGTQRVIPNNPTRKRIRPFDPIAYRRRNIIERTFCRLKDWRRIATRYDKLMINFAATCYIAAIVTWWIN

Organism: Brucella suis (strain ATCC 23445 / NCTC 10510) (NCBI:txid470137)